Protein AF-A0A9K3H1V6-F1 (afdb_monomer_lite)

Sequence (113 aa):
MVGHPKFLKNPLYIGGISYMGLVTPIITMKVYEAQYLYAKISFMGIQGYILGSPLTDKFMDFNSRLEYSHRMALISNDIYESAIRHCRGNYVNIDTANPLCAHSLQRYKQVSI

Radius of gyration: 21.57 Å; chains: 1; bounding box: 51×22×54 Å

Foldseek 3Di:
DVVCVVCQAPADEAEEEEACLVVRVVVLVVVVVCVVVCVPPGHHNYPYYYYHHYDNDPQVSVLCVLVVCVVVVLDDPVLSVQLVVQVVSGLPDDDPVRVSNNVSSVVVVVSPD

Secondary structure (DSSP, 8-state):
-TT-GGGTTSEEEEEEETTHHHHHHHHHHHHHHHHHH-TTSTT-EEEEEEEES----HHHHHHHHHHHHHHTTSS-HHHHHHHHHHHTT--SS--TT-HHHHHHHHHHHHH--

pLDDT: mean 90.45, std 10.75, range [51.84, 98.19]

Structure (mmCIF, N/CA/C/O backbone):
data_AF-A0A9K3H1V6-F1
#
_entry.id   AF-A0A9K3H1V6-F1
#
loop_
_atom_site.group_PDB
_atom_site.id
_atom_site.type_symbol
_atom_site.label_atom_id
_atom_site.label_alt_id
_atom_site.label_comp_id
_atom_site.label_asym_id
_atom_site.label_entity_id
_atom_site.label_seq_id
_atom_site.pdbx_PDB_ins_code
_atom_site.Cartn_x
_atom_site.Cartn_y
_atom_site.Cartn_z
_atom_site.occupancy
_atom_site.B_iso_or_equiv
_atom_site.auth_seq_id
_atom_site.auth_comp_id
_atom_site.auth_asym_id
_atom_site.auth_atom_id
_atom_site.pdbx_PDB_model_num
ATOM 1 N N . MET A 1 1 ? -21.965 8.799 20.220 1.00 58.03 1 MET A N 1
ATOM 2 C CA . MET A 1 1 ? -22.686 7.692 20.894 1.00 58.03 1 MET A CA 1
ATOM 3 C C . MET A 1 1 ? -23.587 8.125 22.048 1.00 58.03 1 MET A C 1
ATOM 5 O O . MET A 1 1 ? -24.551 7.422 22.309 1.00 58.03 1 MET A O 1
ATOM 9 N N . VAL A 1 2 ? -23.358 9.286 22.677 1.00 68.12 2 VAL A N 1
ATOM 10 C CA . VAL A 1 2 ? -24.248 9.837 23.724 1.00 68.12 2 VAL A CA 1
ATOM 11 C C . VAL A 1 2 ? -25.705 9.991 23.244 1.00 68.12 2 VAL A C 1
ATOM 13 O O . VAL A 1 2 ? -26.624 9.694 23.994 1.00 68.12 2 VAL A O 1
ATOM 16 N N . GLY A 1 3 ? -25.925 10.336 21.968 1.00 83.50 3 GLY A N 1
ATOM 17 C CA . GLY A 1 3 ? -27.264 10.376 21.354 1.00 83.50 3 GLY A CA 1
ATOM 18 C C . GLY A 1 3 ? -27.838 9.020 20.908 1.00 83.50 3 GLY A C 1
ATOM 19 O O . GLY A 1 3 ? -28.969 8.964 20.436 1.00 83.50 3 GLY A O 1
ATOM 20 N N . HIS A 1 4 ? -27.082 7.920 21.033 1.00 84.62 4 HIS A N 1
ATOM 21 C CA . HIS A 1 4 ? -27.498 6.581 20.593 1.00 84.62 4 HIS A CA 1
ATOM 22 C C . HIS A 1 4 ? -27.073 5.481 21.590 1.00 84.62 4 HIS A C 1
ATOM 24 O O . HIS A 1 4 ? -26.264 4.613 21.248 1.00 84.62 4 HIS A O 1
ATOM 30 N N . PRO A 1 5 ? -27.629 5.474 22.816 1.00 85.06 5 PRO A N 1
ATOM 31 C CA . PRO A 1 5 ? -27.204 4.573 23.892 1.00 85.06 5 PRO A CA 1
ATOM 32 C C . PRO A 1 5 ? -27.425 3.085 23.580 1.00 85.06 5 PRO A C 1
ATOM 34 O O . PRO A 1 5 ? -26.720 2.231 24.109 1.00 85.06 5 PRO A O 1
ATOM 37 N N . LYS A 1 6 ? -28.357 2.754 22.676 1.00 86.81 6 LYS A N 1
ATOM 38 C CA . LYS A 1 6 ? -28.641 1.367 22.271 1.00 86.81 6 LYS A CA 1
ATOM 39 C C . LYS A 1 6 ? -27.457 0.641 21.622 1.00 86.81 6 LYS A C 1
ATOM 41 O O . LYS A 1 6 ? -27.408 -0.578 21.677 1.00 86.81 6 LYS A O 1
ATOM 46 N N . PHE A 1 7 ? -26.515 1.373 21.024 1.00 84.69 7 PHE A N 1
ATOM 47 C CA . PHE A 1 7 ? -25.341 0.785 20.369 1.00 84.69 7 PHE A CA 1
ATOM 48 C C . PHE A 1 7 ? -24.147 0.628 21.299 1.00 84.69 7 PHE A C 1
ATOM 50 O O . PHE A 1 7 ? -23.135 0.090 20.867 1.00 84.69 7 PHE A O 1
ATOM 57 N N . LEU A 1 8 ? -24.257 1.084 22.553 1.00 81.81 8 LEU A N 1
ATOM 58 C CA . LEU A 1 8 ? -23.145 1.059 23.491 1.00 81.81 8 LEU A CA 1
ATOM 59 C C . LEU A 1 8 ? -22.557 -0.344 23.579 1.00 81.81 8 LEU A C 1
ATOM 61 O O . LEU A 1 8 ? -21.376 -0.482 23.356 1.00 81.81 8 LEU A O 1
ATOM 65 N N . LYS A 1 9 ? -23.363 -1.387 23.784 1.00 82.31 9 LYS A N 1
ATOM 66 C CA . LYS A 1 9 ? -22.865 -2.760 23.985 1.00 82.31 9 LYS A CA 1
ATOM 67 C C . LYS A 1 9 ? -22.470 -3.508 22.704 1.00 82.31 9 LYS A C 1
ATOM 69 O O . LYS A 1 9 ? -22.114 -4.682 22.793 1.00 82.31 9 LYS A O 1
ATOM 74 N N . ASN A 1 10 ? -22.574 -2.889 21.530 1.00 87.12 10 ASN A N 1
ATOM 75 C CA . ASN A 1 10 ? -22.288 -3.589 20.283 1.00 87.12 10 ASN A CA 1
ATOM 76 C C . ASN A 1 10 ? -20.773 -3.726 20.068 1.00 87.12 10 ASN A C 1
ATOM 78 O O . ASN A 1 10 ? -20.025 -2.795 20.378 1.00 87.12 10 ASN A O 1
ATOM 82 N N . PRO A 1 11 ? -20.316 -4.839 19.467 1.00 89.69 11 PRO A N 1
ATOM 83 C CA . PRO A 1 11 ? -18.963 -4.925 18.938 1.00 89.69 11 PRO A CA 1
ATOM 84 C C . PRO A 1 11 ? -18.710 -3.785 17.947 1.00 89.69 11 PRO A C 1
ATOM 86 O O . PRO A 1 11 ? -19.506 -3.566 17.030 1.00 89.69 11 PRO A O 1
ATOM 89 N N . LEU A 1 12 ? -17.607 -3.060 18.129 1.00 89.94 12 LEU A N 1
ATOM 90 C CA . LEU A 1 12 ? -17.221 -1.965 17.244 1.00 89.94 12 LEU A CA 1
ATOM 91 C C . LEU A 1 12 ? -16.130 -2.432 16.278 1.00 89.94 12 LEU A C 1
ATOM 93 O O . LEU A 1 12 ? -15.078 -2.911 16.701 1.00 89.94 12 LEU A O 1
ATOM 97 N N . TYR A 1 13 ? -16.366 -2.213 14.987 1.00 93.62 13 TYR A N 1
ATOM 98 C CA . TYR A 1 13 ? -15.375 -2.365 13.926 1.00 93.62 13 TYR A CA 1
ATOM 99 C C . TYR A 1 13 ? -15.249 -1.053 13.160 1.00 93.62 13 TYR A C 1
ATOM 101 O O . TYR A 1 13 ? -16.258 -0.408 12.867 1.00 93.62 13 TYR A O 1
ATOM 109 N N . ILE A 1 14 ? -14.022 -0.663 12.820 1.00 95.69 14 ILE A N 1
ATOM 110 C CA . ILE A 1 14 ? -13.757 0.562 12.058 1.00 95.69 14 ILE A CA 1
ATOM 111 C C . ILE A 1 14 ? -13.308 0.183 10.647 1.00 95.69 14 ILE A C 1
ATOM 113 O O . ILE A 1 14 ? -12.310 -0.502 10.458 1.00 95.69 14 ILE A O 1
ATOM 117 N N . GLY A 1 15 ? -14.064 0.602 9.639 1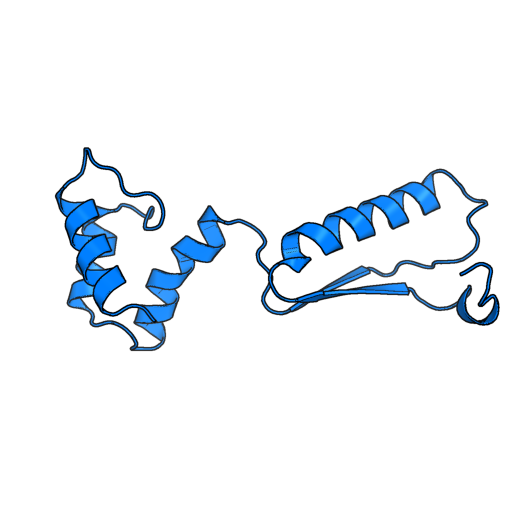.00 97.31 15 GLY A N 1
ATOM 118 C CA . GLY A 1 15 ? -13.736 0.355 8.237 1.00 97.31 15 GLY A CA 1
ATOM 119 C C . GLY A 1 15 ? -12.984 1.523 7.606 1.00 97.31 15 GLY A C 1
ATOM 120 O O . GLY A 1 15 ? -13.200 2.678 7.971 1.00 97.31 15 GLY A O 1
ATOM 121 N N . GLY A 1 16 ? -12.130 1.231 6.631 1.00 97.50 16 GLY A N 1
ATOM 122 C CA . GLY A 1 16 ? -11.503 2.222 5.764 1.00 97.50 16 GLY A CA 1
ATOM 123 C C . GLY A 1 16 ? -11.263 1.666 4.364 1.00 97.50 16 GLY A C 1
ATOM 124 O O . GLY A 1 16 ? -11.039 0.473 4.197 1.00 97.50 16 GLY A O 1
ATOM 125 N N . ILE A 1 17 ? -11.297 2.527 3.350 1.00 97.88 17 ILE A N 1
ATOM 126 C CA . ILE A 1 17 ? -10.920 2.193 1.974 1.00 97.88 17 ILE A CA 1
ATOM 127 C C . ILE A 1 17 ? -9.913 3.213 1.434 1.00 97.88 17 ILE A C 1
ATOM 129 O O . ILE A 1 17 ? -9.968 4.390 1.806 1.00 97.88 17 ILE A O 1
ATOM 133 N N . SER A 1 18 ? -9.013 2.785 0.543 1.00 97.00 18 SER A N 1
ATOM 134 C CA . SER A 1 18 ? -8.083 3.680 -0.158 1.00 97.00 18 SER A CA 1
ATOM 135 C C . SER A 1 18 ? -7.234 4.498 0.832 1.00 97.00 18 SER A C 1
ATOM 137 O O . SER A 1 18 ? -6.549 3.934 1.687 1.00 97.00 18 SER A O 1
ATOM 139 N N . TYR A 1 19 ? -7.302 5.829 0.787 1.00 96.62 19 TYR A N 1
ATOM 140 C CA . TYR A 1 19 ? -6.545 6.727 1.665 1.00 96.62 19 TYR A CA 1
ATOM 141 C C . TYR A 1 19 ? -6.813 6.518 3.166 1.00 96.62 19 TYR A C 1
ATOM 143 O O . TYR A 1 19 ? -5.982 6.864 4.007 1.00 96.62 19 TYR A O 1
ATOM 151 N N . MET A 1 20 ? -7.948 5.909 3.525 1.00 98.00 20 MET A N 1
ATOM 152 C CA . MET A 1 20 ? -8.255 5.581 4.919 1.00 98.00 20 MET A CA 1
ATOM 153 C C . MET A 1 20 ? -7.304 4.536 5.514 1.00 98.00 20 MET A C 1
ATOM 155 O O . MET A 1 20 ? -7.277 4.395 6.731 1.00 98.00 20 MET A O 1
ATOM 159 N N . GLY A 1 21 ? -6.473 3.864 4.709 1.00 97.38 21 GLY A N 1
ATOM 160 C CA . GLY A 1 21 ? -5.367 3.053 5.221 1.00 97.38 21 GLY A CA 1
ATOM 161 C C . GLY A 1 21 ? -4.396 3.820 6.125 1.00 97.38 21 GLY A C 1
ATOM 162 O O . GLY A 1 21 ? -3.809 3.222 7.019 1.00 97.38 21 GLY A O 1
ATOM 163 N N . LEU A 1 22 ? -4.306 5.147 5.979 1.00 97.06 22 LEU A N 1
ATOM 164 C CA . LEU A 1 22 ? -3.519 6.006 6.867 1.00 97.06 22 LEU A CA 1
ATOM 165 C C . LEU A 1 22 ? -4.309 6.461 8.104 1.00 97.06 22 LEU A C 1
ATOM 167 O O . LEU A 1 22 ? -3.750 6.614 9.185 1.00 97.06 22 LEU A O 1
ATOM 171 N N . VAL A 1 23 ? -5.613 6.702 7.950 1.00 97.44 23 VAL A N 1
ATOM 172 C CA . VAL A 1 23 ? -6.457 7.337 8.979 1.00 97.44 23 VAL A CA 1
ATOM 173 C C . VAL A 1 23 ? -7.056 6.308 9.934 1.00 97.44 23 VAL A C 1
ATOM 175 O O . VAL A 1 23 ? -6.982 6.465 11.153 1.00 97.44 23 VAL A O 1
ATOM 178 N N . THR A 1 24 ? -7.649 5.244 9.394 1.00 97.56 24 THR A N 1
ATOM 179 C CA . THR A 1 24 ? -8.376 4.227 10.159 1.00 97.56 24 THR A CA 1
ATOM 180 C C . THR A 1 24 ? -7.511 3.573 11.244 1.00 97.56 24 THR A C 1
ATOM 182 O O . THR A 1 24 ? -8.006 3.473 12.370 1.00 97.56 24 THR A O 1
ATOM 185 N N . PRO A 1 25 ? -6.235 3.198 11.008 1.00 96.62 25 PRO A N 1
ATOM 186 C CA . PRO A 1 25 ? -5.387 2.656 12.073 1.00 96.62 25 PRO A CA 1
ATOM 187 C C . PRO A 1 25 ? -5.137 3.652 13.214 1.00 96.62 25 PRO A C 1
ATOM 189 O O . PRO A 1 25 ? -5.188 3.267 14.380 1.00 96.62 25 PRO A O 1
ATOM 192 N N . ILE A 1 26 ? -4.943 4.940 12.903 1.00 96.69 26 ILE A N 1
ATOM 193 C CA . ILE A 1 26 ? -4.715 5.994 13.907 1.00 96.69 26 ILE A CA 1
ATOM 194 C C . ILE A 1 26 ? -5.956 6.173 14.785 1.00 96.69 26 ILE A C 1
ATOM 196 O O . ILE A 1 26 ? -5.854 6.197 16.012 1.00 96.69 26 ILE A O 1
ATOM 200 N N . ILE A 1 27 ? -7.137 6.270 14.171 1.00 94.94 27 ILE A N 1
ATOM 201 C CA . ILE A 1 27 ? -8.400 6.407 14.908 1.00 94.94 27 ILE A CA 1
ATOM 202 C C . ILE A 1 27 ? -8.667 5.166 15.760 1.00 94.94 27 ILE A C 1
ATOM 204 O O . ILE A 1 27 ? -9.020 5.294 16.930 1.00 94.94 27 ILE A O 1
ATOM 208 N N . THR A 1 28 ? -8.445 3.973 15.206 1.00 94.25 28 THR A N 1
ATOM 209 C CA . THR A 1 28 ? -8.589 2.702 15.931 1.00 94.25 28 THR A CA 1
ATOM 210 C C . THR A 1 28 ? -7.681 2.670 17.156 1.00 94.25 28 THR A C 1
ATOM 212 O O . THR A 1 28 ? -8.156 2.367 18.249 1.00 94.25 28 THR A O 1
ATOM 215 N N . MET A 1 29 ? -6.412 3.063 17.006 1.00 93.94 29 MET A N 1
ATOM 216 C CA . MET A 1 29 ? -5.471 3.144 18.123 1.00 93.94 29 MET A CA 1
ATOM 217 C C . MET A 1 29 ? -5.959 4.122 19.194 1.00 93.94 29 MET A C 1
ATOM 219 O O . MET A 1 29 ? -5.975 3.785 20.372 1.00 93.94 29 MET A O 1
ATOM 223 N N . LYS A 1 30 ? -6.434 5.310 18.802 1.00 91.81 30 LYS A N 1
ATOM 224 C CA . LYS A 1 30 ? -6.947 6.304 19.757 1.00 91.81 30 LYS A CA 1
ATOM 225 C C . LYS A 1 30 ? -8.181 5.819 20.513 1.00 91.81 30 LYS A C 1
ATOM 227 O O . LYS A 1 30 ? -8.294 6.077 21.708 1.00 91.81 30 LYS A O 1
ATOM 232 N N . VAL A 1 31 ? -9.088 5.105 19.844 1.00 89.50 31 VAL A N 1
ATOM 233 C CA . VAL A 1 31 ? -10.257 4.490 20.493 1.00 89.50 31 VAL A CA 1
ATOM 234 C C . VAL A 1 31 ? -9.817 3.403 21.477 1.00 89.50 31 VAL A C 1
ATOM 236 O O . VAL A 1 31 ? -10.305 3.378 22.605 1.00 89.50 31 VAL A O 1
ATOM 239 N N . TYR A 1 32 ? -8.865 2.556 21.082 1.00 88.31 32 TYR A N 1
ATOM 240 C CA . TYR A 1 32 ? -8.318 1.499 21.931 1.00 88.31 32 TYR A CA 1
ATOM 241 C C . TYR A 1 32 ? -7.603 2.055 23.177 1.00 88.31 32 TYR A C 1
ATOM 243 O O . TYR A 1 32 ? -7.904 1.649 24.300 1.00 88.31 32 TYR A O 1
ATOM 251 N N . GLU A 1 33 ? -6.714 3.039 23.006 1.00 88.81 33 GLU A N 1
ATOM 252 C CA . GLU A 1 33 ? -6.015 3.727 24.103 1.00 88.81 33 GLU A CA 1
ATOM 253 C C . GLU A 1 33 ? -7.000 4.401 25.066 1.00 88.81 33 GLU A C 1
ATOM 255 O O . GLU A 1 33 ? -6.869 4.279 26.285 1.00 88.81 33 GLU A O 1
ATOM 260 N N . ALA A 1 34 ? -8.013 5.092 24.532 1.00 83.31 34 ALA A N 1
ATOM 261 C CA . ALA A 1 34 ? -9.029 5.748 25.346 1.00 83.31 34 ALA A CA 1
ATOM 262 C C . ALA A 1 34 ? -9.846 4.739 26.167 1.00 83.31 34 ALA A C 1
ATOM 264 O O . ALA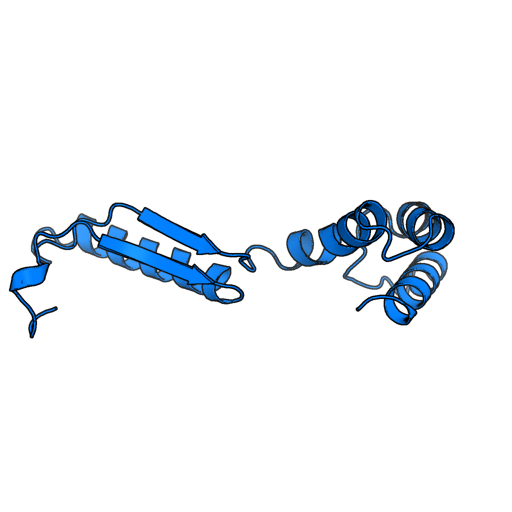 A 1 34 ? -10.165 5.013 27.323 1.00 83.31 34 ALA A O 1
ATOM 265 N N . GLN A 1 35 ? -10.147 3.565 25.607 1.00 78.06 35 GLN A N 1
ATOM 266 C CA . GLN A 1 35 ? -10.822 2.492 26.334 1.00 78.06 35 GLN A CA 1
ATOM 267 C C . GLN A 1 35 ? -9.949 1.927 27.463 1.00 78.06 35 GLN A C 1
ATOM 269 O O . GLN A 1 35 ? -10.456 1.680 28.556 1.00 78.06 35 GLN A O 1
ATOM 274 N N . TYR A 1 36 ? -8.647 1.749 27.217 1.00 77.69 36 TYR A N 1
ATOM 275 C CA . TYR A 1 36 ? -7.703 1.249 28.217 1.00 77.69 36 TYR A CA 1
ATOM 276 C C . TYR A 1 36 ? -7.504 2.235 29.381 1.00 77.69 36 TYR A C 1
ATOM 278 O O . TYR A 1 36 ? -7.563 1.845 30.545 1.00 77.69 36 TYR A O 1
ATOM 286 N N . LEU A 1 37 ? -7.292 3.520 29.078 1.00 78.94 37 LEU A N 1
ATOM 287 C CA . LEU A 1 37 ? -6.988 4.553 30.078 1.00 78.94 37 LEU A CA 1
ATOM 288 C C . LEU A 1 37 ? -8.220 5.013 30.860 1.00 78.94 37 LEU A C 1
ATOM 290 O O . LEU A 1 37 ? -8.142 5.297 32.055 1.00 78.94 37 LEU A O 1
ATOM 294 N N . TYR A 1 38 ? -9.366 5.095 30.191 1.00 68.62 38 TYR A N 1
ATOM 295 C CA . TYR A 1 38 ? -10.607 5.563 30.781 1.00 68.62 38 TYR A CA 1
ATOM 296 C C . TYR A 1 38 ? -11.589 4.402 30.822 1.00 68.62 38 TYR A C 1
ATOM 298 O O . TYR A 1 38 ? -12.538 4.357 30.041 1.00 68.62 38 TYR A O 1
ATOM 306 N N . ALA A 1 39 ? -11.440 3.527 31.822 1.00 62.12 39 ALA A N 1
ATOM 307 C CA . ALA A 1 39 ? -12.390 2.454 32.162 1.00 62.12 39 ALA A CA 1
ATOM 308 C C . ALA A 1 39 ? -13.860 2.927 32.367 1.00 62.12 39 ALA A C 1
ATOM 310 O O . ALA A 1 39 ? -14.742 2.132 32.680 1.00 62.12 39 ALA A O 1
ATOM 311 N N . LYS A 1 40 ? -14.133 4.232 32.199 1.00 51.84 40 LYS A N 1
ATOM 312 C CA . LYS A 1 40 ? -15.430 4.914 32.249 1.00 51.84 40 LYS A CA 1
ATOM 313 C C . LYS A 1 40 ? -15.985 5.376 30.895 1.00 51.84 40 LYS A C 1
ATOM 315 O O . LYS A 1 40 ? -17.159 5.745 30.864 1.00 51.84 40 LYS A O 1
ATOM 320 N N . ILE A 1 41 ? -15.242 5.334 29.780 1.00 54.34 41 ILE A N 1
ATOM 321 C CA . ILE A 1 41 ? -15.833 5.532 28.437 1.00 54.34 41 ILE A CA 1
ATOM 322 C C . ILE A 1 41 ? -16.465 4.204 28.000 1.00 54.34 41 ILE A C 1
ATOM 324 O O . ILE A 1 41 ? -16.032 3.510 27.090 1.00 54.34 41 ILE A O 1
ATOM 328 N N . SER A 1 42 ? -17.485 3.842 28.770 1.00 53.12 42 SER A N 1
ATOM 329 C CA . SER A 1 42 ? -18.600 2.960 28.470 1.00 53.12 42 SER A CA 1
ATOM 330 C C . SER A 1 42 ? -18.653 2.437 27.026 1.00 53.12 42 SER A C 1
ATOM 332 O O . SER A 1 42 ? -19.104 3.119 26.106 1.00 53.12 42 SER A O 1
ATOM 334 N N . PHE A 1 43 ? -18.288 1.162 26.908 1.00 59.97 43 PHE A N 1
ATOM 335 C CA . PHE A 1 43 ? -18.878 0.144 26.034 1.00 59.97 43 PHE A CA 1
ATOM 336 C C . PHE A 1 43 ? -18.492 0.029 24.560 1.00 59.97 43 PHE A C 1
ATOM 338 O O . PHE A 1 43 ? -18.875 -0.979 23.982 1.00 59.97 43 PHE A O 1
ATOM 345 N N . MET A 1 44 ? -17.709 0.913 23.941 1.00 67.19 44 MET A N 1
ATOM 346 C CA . MET A 1 44 ? -17.269 0.648 22.560 1.00 67.19 44 MET A CA 1
ATOM 347 C C . MET A 1 44 ? -16.305 -0.544 22.534 1.00 67.19 44 MET A C 1
ATOM 349 O O . MET A 1 44 ? -15.103 -0.359 22.639 1.00 67.19 44 MET A O 1
ATOM 353 N N . GLY A 1 45 ? -16.823 -1.771 22.453 1.00 79.56 45 GLY A N 1
ATOM 354 C CA . GLY A 1 45 ? -16.042 -3.000 22.460 1.00 79.56 45 GLY A CA 1
ATOM 355 C C . GLY A 1 45 ? -15.316 -3.153 21.137 1.00 79.56 45 GLY A C 1
ATOM 356 O O . GLY A 1 45 ? -15.747 -3.954 20.305 1.00 79.56 45 GLY A O 1
ATOM 357 N N . ILE A 1 46 ? -14.267 -2.352 20.925 1.00 88.88 46 ILE A N 1
ATOM 358 C CA . ILE A 1 46 ? -13.494 -2.374 19.690 1.00 88.88 46 ILE A CA 1
ATOM 359 C C . ILE A 1 46 ? -12.911 -3.770 19.495 1.00 88.88 46 ILE A C 1
ATOM 361 O O . ILE A 1 46 ? -12.184 -4.286 20.339 1.00 88.88 46 ILE A O 1
ATOM 365 N N . GLN A 1 47 ? -13.299 -4.404 18.395 1.00 91.25 47 GLN A N 1
ATOM 366 C CA . GLN A 1 47 ? -12.825 -5.732 18.013 1.00 91.25 47 GLN A CA 1
ATOM 367 C C . GLN A 1 47 ? -11.714 -5.647 16.970 1.00 91.25 47 GLN A C 1
ATOM 369 O O . GLN A 1 47 ? -10.916 -6.568 16.832 1.00 91.25 47 GLN A O 1
ATOM 374 N N . GLY A 1 48 ? -11.658 -4.542 16.227 1.00 93.06 48 GLY A N 1
ATOM 375 C CA . GLY A 1 48 ? -10.620 -4.302 15.241 1.00 93.06 48 GLY A CA 1
ATOM 376 C C . GLY A 1 48 ? -11.050 -3.316 14.168 1.00 93.06 48 GLY A C 1
ATOM 377 O O . GLY A 1 48 ? -12.024 -2.571 14.308 1.00 93.06 48 GLY A O 1
ATOM 378 N N . TYR A 1 49 ? -10.305 -3.332 13.072 1.00 96.62 49 TYR A N 1
ATOM 379 C CA . TYR A 1 49 ? -10.550 -2.502 11.907 1.00 96.62 49 TYR A CA 1
ATOM 380 C C . TYR A 1 49 ? -10.320 -3.307 10.628 1.00 96.62 49 TYR A C 1
ATOM 382 O O . TYR A 1 49 ? -9.635 -4.328 10.643 1.00 96.62 49 TYR A O 1
ATOM 390 N N . ILE A 1 50 ? -10.918 -2.861 9.527 1.00 97.81 50 ILE A N 1
ATOM 391 C CA . ILE A 1 50 ? -10.810 -3.506 8.216 1.00 97.81 50 ILE A CA 1
ATOM 392 C C . ILE A 1 50 ? -10.431 -2.445 7.192 1.00 97.81 50 ILE A C 1
ATOM 394 O O . ILE A 1 50 ? -11.012 -1.359 7.170 1.00 97.81 50 ILE A O 1
ATOM 398 N N . LEU A 1 51 ? -9.469 -2.776 6.334 1.00 98.19 51 LEU A N 1
ATOM 399 C CA . LEU A 1 51 ? -9.001 -1.911 5.263 1.00 98.19 51 LEU A CA 1
ATOM 400 C C . LEU A 1 51 ? -9.226 -2.561 3.896 1.00 98.19 51 LEU A C 1
ATOM 402 O O . LEU A 1 51 ? -8.720 -3.649 3.637 1.00 98.19 51 LEU A O 1
ATOM 406 N N . GLY A 1 52 ? -9.950 -1.878 3.014 1.00 97.44 52 GLY A N 1
ATOM 407 C CA . GLY A 1 52 ? -10.100 -2.252 1.608 1.00 97.44 52 GLY A CA 1
ATOM 408 C C . GLY A 1 52 ? -9.132 -1.467 0.726 1.00 97.44 52 GLY A C 1
ATOM 409 O O . GLY A 1 52 ? -9.136 -0.237 0.763 1.00 97.44 52 GLY A O 1
ATOM 410 N N . SER A 1 53 ? -8.304 -2.160 -0.059 1.00 96.50 53 SER A N 1
ATOM 411 C CA . SER A 1 53 ? -7.307 -1.560 -0.969 1.00 96.50 53 SER A CA 1
ATOM 412 C C . SER A 1 53 ? -6.591 -0.327 -0.381 1.00 96.50 53 SER A C 1
ATOM 414 O O . SER A 1 53 ? -6.659 0.756 -0.973 1.00 96.50 53 SER A O 1
ATOM 416 N N . PRO A 1 54 ? -6.007 -0.433 0.828 1.00 97.31 54 PRO A N 1
ATOM 417 C CA . PRO A 1 54 ? -5.502 0.731 1.539 1.00 97.31 54 PRO A CA 1
ATOM 418 C C . PRO A 1 54 ? -4.216 1.288 0.934 1.00 97.31 54 PRO A C 1
ATOM 420 O O . PRO A 1 54 ? -3.387 0.544 0.425 1.00 97.31 54 PRO A O 1
ATOM 423 N N . LEU A 1 55 ? -4.014 2.593 1.111 1.00 97.62 55 LEU A N 1
ATOM 424 C CA . LEU A 1 55 ? -2.676 3.175 1.152 1.00 97.62 55 LEU A CA 1
ATOM 425 C C . LEU A 1 55 ? -2.122 3.001 2.574 1.00 97.62 55 LEU A C 1
ATOM 427 O O . LEU A 1 55 ? -2.691 3.547 3.518 1.00 97.62 55 LEU A O 1
ATOM 431 N N . THR A 1 56 ? -1.034 2.254 2.718 1.00 96.25 56 THR A N 1
ATOM 432 C CA . THR A 1 56 ? -0.365 1.922 3.986 1.00 96.25 56 THR A CA 1
ATOM 433 C C . THR A 1 56 ? 1.051 2.478 4.053 1.00 96.25 56 THR A C 1
ATOM 435 O O . THR A 1 56 ? 1.397 3.157 5.017 1.00 96.25 56 THR A O 1
ATOM 438 N N . ASP A 1 57 ? 1.840 2.270 3.004 1.00 96.50 57 ASP A N 1
ATOM 439 C CA . ASP A 1 57 ? 3.199 2.768 2.878 1.00 96.50 57 ASP A CA 1
ATOM 440 C C . ASP A 1 57 ? 3.415 3.219 1.439 1.00 96.50 57 ASP A C 1
ATOM 442 O O . ASP A 1 57 ? 3.376 2.426 0.502 1.00 96.50 57 ASP A O 1
ATOM 446 N N . LYS A 1 58 ? 3.646 4.521 1.248 1.00 94.12 58 LYS A N 1
ATOM 447 C CA . LYS A 1 58 ? 3.760 5.092 -0.098 1.00 94.12 58 LYS A CA 1
ATOM 448 C 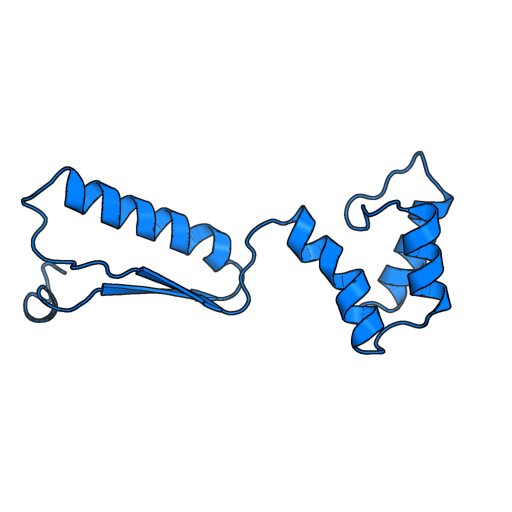C . LYS A 1 58 ? 4.870 4.414 -0.898 1.00 94.12 58 LYS A C 1
ATOM 450 O O . LYS A 1 58 ? 4.694 4.180 -2.087 1.00 94.12 58 LYS A O 1
ATOM 455 N N . PHE A 1 59 ? 6.006 4.110 -0.279 1.00 95.50 59 PHE A N 1
ATOM 456 C CA . PHE A 1 59 ? 7.110 3.514 -1.013 1.00 95.50 59 PHE A CA 1
ATOM 457 C C . PHE A 1 59 ? 6.729 2.110 -1.491 1.00 95.50 59 PHE A C 1
ATOM 459 O O . PHE A 1 59 ? 6.719 1.870 -2.691 1.00 95.50 59 PHE A O 1
ATOM 466 N N . MET A 1 60 ? 6.315 1.223 -0.592 1.00 95.94 60 MET A N 1
ATOM 467 C CA . MET A 1 60 ? 5.942 -0.157 -0.905 1.00 95.94 60 MET A CA 1
ATOM 468 C C . MET A 1 60 ? 4.722 -0.242 -1.834 1.00 95.94 60 MET A C 1
ATOM 470 O O . MET A 1 60 ? 4.754 -0.964 -2.836 1.00 95.94 60 MET A O 1
ATOM 474 N N . ASP A 1 61 ? 3.668 0.530 -1.559 1.00 96.00 61 ASP A N 1
ATOM 475 C CA . ASP A 1 61 ? 2.409 0.472 -2.307 1.00 96.00 61 ASP A CA 1
ATOM 476 C C . ASP A 1 61 ? 2.568 0.971 -3.745 1.00 96.00 61 ASP A C 1
ATOM 478 O O . ASP A 1 61 ? 1.988 0.398 -4.665 1.00 96.00 61 ASP A O 1
ATOM 482 N N . PHE A 1 62 ? 3.359 2.025 -3.978 1.00 95.00 62 PHE A N 1
ATOM 483 C CA . PHE A 1 62 ? 3.624 2.495 -5.341 1.00 95.00 62 PHE A CA 1
ATOM 484 C C . PHE A 1 62 ? 4.692 1.650 -6.043 1.00 95.00 62 PHE A C 1
ATOM 486 O O . PHE A 1 62 ? 4.591 1.440 -7.251 1.00 95.00 62 PHE A O 1
ATOM 493 N N . ASN A 1 63 ? 5.679 1.124 -5.313 1.00 96.31 63 ASN A N 1
ATOM 494 C CA . ASN A 1 63 ? 6.745 0.307 -5.892 1.00 96.31 63 ASN A CA 1
ATOM 495 C C . ASN A 1 63 ? 6.227 -1.050 -6.392 1.00 96.31 63 ASN A C 1
ATOM 497 O O . ASN A 1 63 ? 6.623 -1.510 -7.461 1.00 96.31 63 ASN A O 1
ATOM 501 N N . SER A 1 64 ? 5.277 -1.654 -5.671 1.00 96.19 64 SER A N 1
ATOM 502 C CA . SER A 1 64 ? 4.635 -2.917 -6.067 1.00 96.19 64 SER A CA 1
ATOM 503 C C . SER A 1 64 ? 3.819 -2.820 -7.366 1.00 96.19 64 SER A C 1
ATOM 505 O O . SER A 1 64 ? 3.575 -3.835 -8.021 1.00 96.19 64 SER A O 1
ATOM 507 N N . ARG A 1 65 ? 3.443 -1.607 -7.806 1.00 95.69 65 ARG A N 1
ATOM 508 C CA . ARG A 1 65 ? 2.655 -1.400 -9.035 1.00 95.69 65 ARG A CA 1
ATOM 509 C C . ARG A 1 65 ? 3.381 -1.822 -10.303 1.00 95.69 65 ARG A C 1
ATOM 511 O O . ARG A 1 65 ? 2.713 -2.253 -11.240 1.00 95.69 65 ARG A O 1
ATOM 518 N N . LEU A 1 66 ? 4.712 -1.723 -10.340 1.00 96.38 66 LEU A N 1
ATOM 519 C CA . LEU A 1 66 ? 5.488 -2.193 -11.490 1.00 96.38 66 LEU A CA 1
ATOM 520 C C . LEU A 1 66 ? 5.267 -3.698 -11.695 1.00 96.38 66 LEU A C 1
ATOM 522 O O . LEU A 1 66 ? 4.943 -4.143 -12.794 1.00 96.38 66 LEU A O 1
ATOM 526 N N . GLU A 1 67 ? 5.408 -4.474 -10.621 1.00 96.75 67 GLU A N 1
ATOM 527 C CA . GLU A 1 67 ? 5.241 -5.925 -10.659 1.00 96.75 67 GLU A CA 1
ATOM 528 C C . GLU A 1 67 ? 3.784 -6.323 -10.911 1.00 96.75 67 GLU A C 1
ATOM 530 O O . GLU A 1 67 ? 3.526 -7.204 -11.730 1.00 96.75 67 GLU A O 1
ATOM 535 N N . TYR A 1 68 ? 2.827 -5.643 -10.272 1.00 96.69 68 TYR A N 1
ATOM 536 C CA . TYR A 1 68 ? 1.404 -5.837 -10.553 1.00 96.69 68 TYR A CA 1
ATOM 537 C C . TYR A 1 68 ? 1.096 -5.623 -12.041 1.00 96.69 68 TYR A C 1
ATOM 539 O O . TYR A 1 68 ? 0.466 -6.470 -12.670 1.00 96.69 68 TYR A O 1
ATOM 547 N N . SER A 1 69 ? 1.589 -4.528 -12.626 1.00 97.12 69 SER A N 1
ATOM 548 C CA . SER A 1 69 ? 1.343 -4.204 -14.034 1.00 97.12 69 SER A CA 1
ATOM 549 C C . SER A 1 69 ? 1.916 -5.262 -14.974 1.00 97.12 69 SER A C 1
ATOM 551 O O . SER A 1 69 ? 1.276 -5.612 -15.962 1.00 97.12 69 SER A O 1
ATOM 553 N N . HIS A 1 70 ? 3.091 -5.813 -14.660 1.00 97.38 70 HIS A N 1
ATOM 554 C CA . HIS A 1 70 ? 3.693 -6.894 -15.443 1.00 97.38 70 HIS A CA 1
ATOM 555 C C . HIS A 1 70 ? 2.897 -8.199 -15.335 1.00 97.38 70 HIS A C 1
ATOM 557 O O . HIS A 1 70 ? 2.527 -8.781 -16.352 1.00 97.38 70 HIS A O 1
ATOM 563 N N . ARG A 1 71 ? 2.548 -8.620 -14.112 1.00 97.69 71 ARG A N 1
ATOM 564 C CA . ARG A 1 71 ? 1.779 -9.854 -13.862 1.00 97.69 71 ARG A CA 1
ATOM 565 C C . ARG A 1 71 ? 0.371 -9.816 -14.457 1.00 97.69 71 ARG A C 1
ATOM 567 O O . ARG A 1 71 ? -0.164 -10.860 -14.813 1.00 97.69 71 ARG A O 1
ATOM 574 N N . MET A 1 72 ? -0.207 -8.625 -14.584 1.00 97.12 72 MET A N 1
ATOM 575 C CA . MET A 1 72 ? -1.513 -8.401 -15.208 1.00 97.12 72 MET A CA 1
ATOM 576 C C . MET A 1 72 ? -1.427 -8.115 -16.716 1.00 97.12 72 MET A C 1
ATOM 578 O O . MET A 1 72 ? -2.434 -7.745 -17.314 1.00 97.12 72 MET A O 1
ATOM 582 N N . ALA A 1 73 ? -0.248 -8.274 -17.331 1.00 96.44 73 ALA A N 1
ATOM 583 C CA . ALA A 1 73 ? 0.004 -8.024 -18.753 1.00 96.44 73 ALA A CA 1
ATOM 584 C C . ALA A 1 73 ? -0.351 -6.597 -19.230 1.00 96.44 73 ALA A C 1
ATOM 586 O O . ALA A 1 73 ? -0.677 -6.387 -20.396 1.00 96.44 73 ALA A O 1
ATOM 587 N N . LEU A 1 74 ? -0.269 -5.605 -18.336 1.00 96.50 74 LEU A N 1
ATOM 588 C CA . LEU A 1 74 ? -0.487 -4.185 -18.650 1.00 96.50 74 LEU A CA 1
ATOM 589 C C . LEU A 1 74 ? 0.764 -3.520 -19.240 1.00 96.50 74 LEU A C 1
ATOM 591 O O . LEU A 1 74 ? 0.663 -2.495 -19.908 1.00 96.50 74 LEU A O 1
ATOM 595 N N . ILE A 1 75 ? 1.942 -4.098 -18.993 1.00 97.19 75 ILE A N 1
ATOM 596 C CA . ILE A 1 75 ? 3.222 -3.666 -19.566 1.00 97.19 75 ILE A CA 1
ATOM 597 C C . ILE A 1 75 ? 3.958 -4.851 -20.187 1.00 97.19 75 ILE A C 1
ATOM 599 O O . ILE A 1 75 ? 3.801 -5.995 -19.759 1.00 97.19 75 ILE A O 1
ATOM 603 N N . SER A 1 76 ? 4.792 -4.575 -21.185 1.00 97.19 76 SER A N 1
ATOM 604 C CA . SER A 1 76 ? 5.610 -5.580 -21.855 1.00 97.19 76 SER A CA 1
ATOM 605 C C . SER A 1 76 ? 6.813 -6.020 -21.009 1.00 97.19 76 SER A C 1
ATOM 607 O O . SER A 1 76 ? 7.294 -5.290 -20.135 1.00 97.19 76 SER A O 1
ATOM 609 N N . ASN A 1 77 ? 7.345 -7.211 -21.312 1.00 98.12 77 ASN A N 1
ATOM 610 C CA . ASN A 1 77 ? 8.537 -7.750 -20.647 1.00 98.12 77 ASN A CA 1
ATOM 611 C C . ASN A 1 77 ? 9.741 -6.804 -20.754 1.00 98.12 77 ASN A C 1
ATOM 613 O O . ASN A 1 77 ? 10.473 -6.651 -19.783 1.00 98.12 77 ASN A O 1
ATOM 617 N N . ASP A 1 78 ? 9.929 -6.124 -21.890 1.00 97.81 78 ASP A N 1
ATOM 618 C CA . ASP A 1 78 ? 11.072 -5.225 -22.074 1.00 97.81 78 ASP A CA 1
ATOM 619 C C . ASP A 1 78 ? 11.012 -3.994 -21.152 1.00 97.81 78 ASP A C 1
ATOM 621 O O . ASP A 1 78 ? 12.049 -3.548 -20.656 1.00 97.81 78 ASP A O 1
ATOM 625 N N . ILE A 1 79 ? 9.813 -3.468 -20.869 1.00 97.12 79 ILE A N 1
ATOM 626 C CA . ILE A 1 79 ? 9.625 -2.354 -19.929 1.00 97.12 79 ILE A CA 1
ATOM 627 C C . ILE A 1 79 ? 9.917 -2.826 -18.502 1.00 97.12 79 ILE A C 1
ATOM 629 O O . ILE A 1 79 ? 10.667 -2.168 -17.776 1.00 97.12 79 ILE A O 1
ATOM 633 N N . TYR A 1 80 ? 9.365 -3.980 -18.119 1.00 97.50 80 TYR A N 1
ATOM 634 C CA . TYR A 1 80 ? 9.572 -4.565 -16.797 1.00 97.50 80 TYR A CA 1
ATOM 635 C C . TYR A 1 80 ? 11.053 -4.882 -16.534 1.00 97.50 80 TYR A C 1
ATOM 637 O O . TYR A 1 80 ? 11.629 -4.398 -15.559 1.00 97.50 80 TYR A O 1
ATOM 645 N N . GLU A 1 81 ? 11.709 -5.619 -17.433 1.00 97.94 81 GLU A N 1
ATOM 646 C CA . GLU A 1 81 ? 13.116 -6.005 -17.289 1.00 97.94 81 GLU A CA 1
ATOM 647 C C . GLU A 1 81 ? 14.057 -4.796 -17.271 1.00 97.94 81 GLU A C 1
ATOM 649 O O . GLU A 1 81 ? 15.025 -4.778 -16.506 1.00 97.94 81 GLU A O 1
ATOM 654 N N . SER A 1 82 ? 13.771 -3.761 -18.073 1.00 97.38 82 SER A N 1
ATOM 655 C CA . SER A 1 82 ? 14.547 -2.517 -18.062 1.00 97.38 82 SER A CA 1
ATOM 656 C C . SER A 1 82 ? 14.474 -1.824 -16.701 1.00 97.38 82 SER A C 1
ATOM 658 O O . SER A 1 82 ? 15.502 -1.397 -16.172 1.00 97.38 82 SER A O 1
ATOM 660 N N . ALA A 1 83 ? 13.281 -1.729 -16.108 1.00 96.62 83 ALA A N 1
ATOM 661 C CA . ALA A 1 83 ? 13.108 -1.127 -14.790 1.00 96.62 83 ALA A CA 1
ATOM 662 C C . ALA A 1 83 ? 13.813 -1.948 -13.696 1.00 96.62 83 ALA A C 1
ATOM 664 O O . ALA A 1 83 ? 14.585 -1.387 -12.917 1.00 96.62 83 ALA A O 1
ATOM 665 N N . ILE A 1 84 ? 13.632 -3.274 -13.686 1.00 97.12 84 ILE A N 1
ATOM 666 C CA . ILE A 1 84 ? 14.270 -4.190 -12.723 1.00 97.12 84 ILE A CA 1
ATOM 667 C C . ILE A 1 84 ? 15.798 -4.055 -12.767 1.00 97.12 84 ILE A C 1
ATOM 669 O O . ILE A 1 84 ? 16.447 -3.917 -11.728 1.00 97.12 84 ILE A O 1
ATOM 673 N N . ARG A 1 85 ? 16.377 -4.029 -13.974 1.00 97.12 85 ARG A N 1
ATOM 674 C CA . ARG A 1 85 ? 17.829 -3.960 -14.185 1.00 97.12 85 ARG A CA 1
ATOM 675 C C . ARG A 1 85 ? 18.436 -2.641 -13.714 1.00 97.12 85 ARG A C 1
ATOM 677 O O . ARG A 1 85 ? 19.510 -2.646 -13.116 1.00 97.12 85 ARG A O 1
ATOM 684 N N . HIS A 1 86 ? 17.781 -1.517 -14.000 1.00 96.75 86 HIS A N 1
ATOM 685 C CA . HIS A 1 86 ? 18.390 -0.201 -13.799 1.00 96.75 86 HIS A CA 1
ATOM 686 C C . HIS A 1 86 ? 18.010 0.470 -12.474 1.00 96.75 86 HIS A C 1
ATOM 688 O O . HIS A 1 86 ? 18.794 1.280 -11.981 1.00 96.75 86 HIS A O 1
ATOM 694 N N . CYS A 1 87 ? 16.856 0.142 -11.882 1.00 95.50 87 CYS A N 1
ATOM 695 C CA . CYS A 1 87 ? 16.300 0.882 -10.740 1.00 95.50 87 CYS A CA 1
ATOM 696 C C . CYS A 1 87 ? 16.409 0.180 -9.379 1.00 95.50 87 CYS A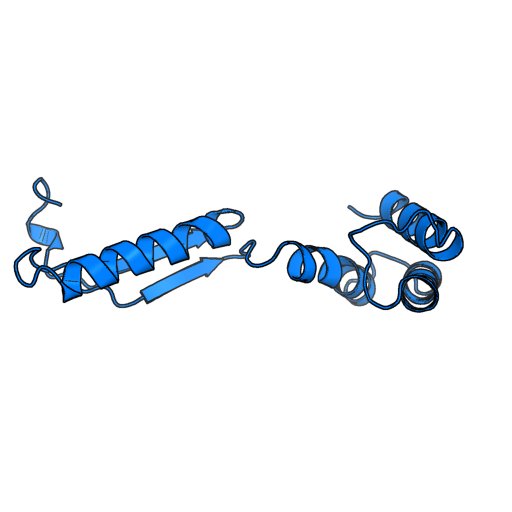 C 1
ATOM 698 O O . CYS A 1 87 ? 16.071 0.785 -8.364 1.00 95.50 87 CYS A O 1
ATOM 700 N N . ARG A 1 88 ? 16.891 -1.073 -9.327 1.00 92.50 88 ARG A N 1
ATOM 701 C CA . ARG A 1 88 ? 17.241 -1.789 -8.078 1.00 92.50 88 ARG A CA 1
ATOM 702 C C . ARG A 1 88 ? 16.145 -1.748 -6.998 1.00 92.50 88 ARG A C 1
ATOM 704 O O . ARG A 1 88 ? 16.434 -1.551 -5.822 1.00 92.50 88 ARG A O 1
ATOM 711 N N . GLY A 1 89 ? 14.885 -1.915 -7.399 1.00 92.38 89 GLY A N 1
ATOM 712 C CA . GLY A 1 89 ? 13.760 -1.952 -6.463 1.00 92.38 89 GLY A CA 1
ATOM 713 C C . GLY A 1 89 ? 13.227 -0.591 -6.012 1.00 92.38 89 GLY A C 1
ATOM 714 O O . GLY A 1 89 ? 12.362 -0.576 -5.145 1.00 92.38 89 GLY A O 1
ATOM 715 N N . ASN A 1 90 ? 13.694 0.528 -6.577 1.00 94.94 90 ASN A N 1
ATOM 716 C CA . ASN A 1 90 ? 13.116 1.855 -6.356 1.00 94.94 90 ASN A CA 1
ATOM 717 C C . ASN A 1 90 ? 12.528 2.404 -7.663 1.00 94.94 90 ASN A C 1
ATOM 719 O O . ASN A 1 90 ? 13.212 3.051 -8.454 1.00 94.94 90 ASN A O 1
ATOM 723 N N . TYR A 1 91 ? 11.246 2.132 -7.890 1.00 94.69 91 TYR A N 1
ATOM 724 C CA . TYR A 1 91 ? 10.514 2.532 -9.097 1.00 94.69 91 TYR A CA 1
ATOM 725 C C . TYR A 1 91 ? 9.666 3.795 -8.900 1.00 94.69 91 TYR A C 1
ATOM 727 O O . TYR A 1 91 ? 8.968 4.233 -9.814 1.00 94.69 91 TYR A O 1
ATOM 735 N N . VAL A 1 92 ? 9.710 4.370 -7.698 1.00 93.12 92 VAL A N 1
ATOM 736 C CA . VAL A 1 92 ? 8.864 5.497 -7.286 1.00 93.12 92 VAL A CA 1
ATOM 737 C C . VAL A 1 92 ? 9.669 6.791 -7.268 1.00 93.12 92 VAL A C 1
ATOM 739 O O . VAL A 1 92 ? 9.237 7.800 -7.828 1.00 93.12 92 VAL A O 1
ATOM 742 N N . ASN A 1 93 ? 10.858 6.759 -6.662 1.00 90.25 93 ASN A N 1
ATOM 743 C CA . ASN A 1 93 ? 11.723 7.924 -6.545 1.00 90.25 93 ASN A CA 1
ATOM 744 C C . ASN A 1 93 ? 12.740 7.907 -7.687 1.00 90.25 93 ASN A C 1
ATOM 746 O O . ASN A 1 93 ? 13.625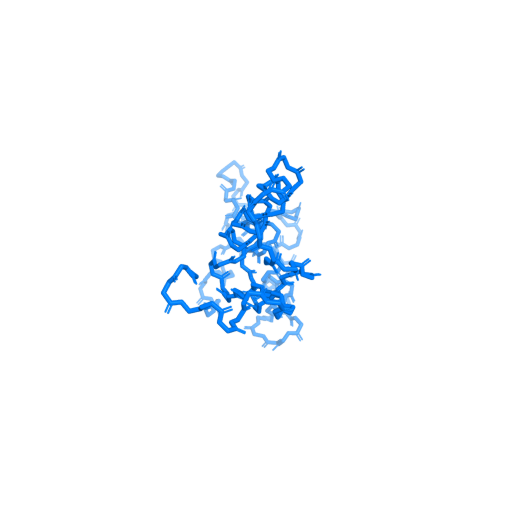 7.054 -7.727 1.00 90.25 93 ASN A O 1
ATOM 750 N N . ILE A 1 94 ? 12.610 8.857 -8.612 1.00 86.25 94 ILE A N 1
ATOM 751 C CA . ILE A 1 94 ? 13.540 8.991 -9.735 1.00 86.25 94 ILE A CA 1
ATOM 752 C C . ILE A 1 94 ? 14.875 9.507 -9.202 1.00 86.25 94 ILE A C 1
ATOM 754 O O . ILE A 1 94 ? 14.974 10.650 -8.762 1.00 86.25 94 ILE A O 1
ATOM 758 N N . ASP A 1 95 ? 15.901 8.667 -9.286 1.00 87.06 95 ASP A N 1
ATOM 759 C CA . ASP A 1 95 ? 17.281 9.075 -9.064 1.00 87.06 95 ASP A CA 1
ATOM 760 C C . ASP A 1 95 ? 17.833 9.736 -10.335 1.00 87.06 95 ASP A C 1
ATOM 762 O O . ASP A 1 95 ? 18.118 9.068 -11.332 1.00 87.06 95 ASP A O 1
ATOM 766 N N . THR A 1 96 ? 17.987 11.060 -10.308 1.00 86.19 96 THR A N 1
ATOM 767 C CA . THR A 1 96 ? 18.526 11.830 -11.438 1.00 86.19 96 THR A CA 1
ATOM 768 C C . THR A 1 96 ? 20.000 11.536 -11.716 1.00 86.19 96 THR A C 1
ATOM 770 O O . THR A 1 96 ? 20.464 11.819 -12.817 1.00 86.19 96 THR A O 1
ATOM 773 N N . ALA A 1 97 ? 20.738 10.957 -10.761 1.00 93.06 97 ALA A N 1
ATOM 774 C CA . ALA A 1 97 ? 22.114 10.513 -10.976 1.00 93.06 97 ALA A CA 1
ATOM 775 C C . ALA A 1 97 ? 22.189 9.180 -11.745 1.00 93.06 97 ALA A C 1
ATOM 777 O O . ALA A 1 97 ? 23.251 8.824 -12.257 1.00 93.06 97 ALA A O 1
ATOM 778 N N . ASN A 1 98 ? 21.068 8.461 -11.876 1.00 94.75 98 ASN A N 1
ATOM 779 C CA . ASN A 1 98 ? 20.957 7.223 -12.638 1.00 94.75 98 ASN A CA 1
ATOM 780 C C . ASN A 1 98 ? 20.075 7.432 -13.888 1.00 94.75 98 ASN A C 1
ATOM 782 O O . ASN A 1 98 ? 18.880 7.108 -13.878 1.00 94.75 98 ASN A O 1
ATOM 786 N N . PRO A 1 99 ? 20.646 7.939 -14.999 1.00 95.44 99 PRO A N 1
ATOM 787 C CA . PRO A 1 99 ? 19.882 8.248 -16.208 1.00 95.44 99 PRO A CA 1
ATOM 788 C C . PRO A 1 99 ? 19.226 7.007 -16.832 1.00 95.44 99 PRO A C 1
ATOM 790 O O . PRO A 1 99 ? 18.150 7.109 -17.420 1.00 95.44 99 PRO A O 1
ATOM 793 N N . LEU A 1 100 ? 19.825 5.820 -16.665 1.00 96.50 100 LEU A N 1
ATOM 794 C CA . LEU A 1 100 ? 19.258 4.557 -17.149 1.00 96.50 100 LEU A CA 1
ATOM 795 C C . LEU A 1 100 ? 17.970 4.191 -16.402 1.00 96.50 100 LEU A C 1
ATOM 797 O O . LEU A 1 100 ? 16.990 3.765 -17.024 1.00 96.50 100 LEU A O 1
ATOM 801 N N . CYS A 1 101 ? 17.945 4.380 -15.080 1.00 96.69 101 CYS A N 1
ATOM 802 C CA . CYS A 1 101 ? 16.725 4.196 -14.304 1.00 96.69 101 CYS A CA 1
ATOM 803 C C . CYS A 1 101 ? 15.680 5.253 -14.664 1.00 96.69 101 CYS A C 1
ATOM 805 O O . CYS A 1 101 ? 14.541 4.897 -14.957 1.00 96.69 101 CYS A O 1
ATOM 807 N N . ALA A 1 102 ? 16.066 6.532 -14.726 1.00 95.75 102 ALA A N 1
ATOM 808 C CA . ALA A 1 102 ? 15.154 7.615 -15.085 1.00 95.75 102 ALA A CA 1
ATOM 809 C C . ALA A 1 102 ? 14.465 7.362 -16.438 1.00 95.75 102 ALA A C 1
ATOM 811 O O . ALA A 1 102 ? 13.240 7.452 -16.533 1.00 95.75 102 ALA A O 1
ATOM 812 N N . HIS A 1 103 ? 15.228 6.946 -17.454 1.00 95.88 103 HIS A N 1
ATOM 813 C CA . HIS A 1 103 ? 14.688 6.570 -18.759 1.00 95.88 103 HIS A CA 1
ATOM 814 C C . HIS A 1 103 ? 13.773 5.334 -18.683 1.00 95.88 103 HIS A C 1
ATOM 816 O O . HIS A 1 103 ? 12.695 5.320 -19.277 1.00 95.88 103 HIS A O 1
ATOM 822 N N . SER A 1 104 ? 14.151 4.308 -17.913 1.00 96.06 104 SER A N 1
ATOM 823 C CA . SER A 1 104 ? 13.312 3.113 -17.716 1.00 96.06 104 SER A CA 1
ATOM 824 C C . SER A 1 104 ? 11.964 3.459 -17.068 1.00 96.06 104 SER A C 1
ATOM 826 O O . SER A 1 104 ? 10.919 3.004 -17.532 1.00 96.06 104 SER A O 1
ATOM 828 N N . LEU A 1 105 ? 11.968 4.315 -16.042 1.00 95.38 105 LEU A N 1
ATOM 829 C CA . LEU A 1 105 ? 10.749 4.773 -15.370 1.00 95.38 105 LEU A CA 1
ATOM 830 C C . LEU A 1 105 ? 9.916 5.710 -16.245 1.00 95.38 105 LEU A C 1
ATOM 832 O O . LEU A 1 105 ? 8.691 5.687 -16.159 1.00 95.38 105 LEU A O 1
ATOM 836 N N . GLN A 1 106 ? 10.546 6.504 -17.110 1.00 94.69 106 GLN A N 1
ATOM 837 C CA . GLN A 1 106 ? 9.830 7.311 -18.094 1.00 94.69 106 GLN A CA 1
ATOM 838 C C . GLN A 1 106 ? 9.055 6.429 -19.079 1.00 94.69 106 GLN A C 1
ATOM 840 O O . GLN A 1 106 ? 7.874 6.685 -19.308 1.00 94.69 106 GLN A O 1
ATOM 845 N N . ARG A 1 107 ? 9.679 5.366 -19.608 1.00 95.06 107 ARG A N 1
ATOM 846 C CA . ARG A 1 107 ? 8.998 4.394 -20.483 1.00 95.06 107 ARG A CA 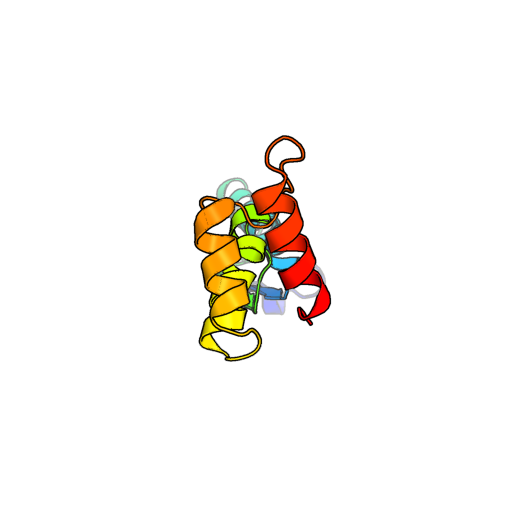1
ATOM 847 C C . ARG A 1 107 ? 7.827 3.722 -19.772 1.00 95.06 107 ARG A C 1
ATOM 849 O O . ARG A 1 107 ? 6.740 3.655 -20.330 1.00 95.06 107 ARG A O 1
ATOM 856 N N . TYR A 1 108 ? 8.023 3.291 -18.525 1.00 94.81 108 TYR A N 1
ATOM 857 C CA . TYR A 1 108 ? 6.945 2.734 -17.707 1.00 94.81 108 TYR A CA 1
ATOM 858 C C . TYR A 1 108 ? 5.780 3.725 -17.547 1.00 94.81 108 TYR A C 1
ATOM 860 O O . TYR A 1 108 ? 4.635 3.367 -17.813 1.00 94.81 108 TYR A O 1
ATOM 868 N N . LYS A 1 109 ? 6.053 4.993 -17.210 1.00 92.94 109 LYS A N 1
ATOM 869 C CA . LYS A 1 109 ? 5.021 6.032 -17.030 1.00 92.94 109 LYS A CA 1
ATOM 870 C C . LYS A 1 109 ? 4.214 6.351 -18.291 1.00 92.94 109 LYS A C 1
ATOM 872 O O . LYS A 1 109 ? 3.086 6.801 -18.160 1.00 92.94 109 LYS A O 1
ATOM 877 N N . GLN A 1 110 ? 4.766 6.145 -19.486 1.00 92.88 110 GLN A N 1
ATOM 878 C CA . GLN A 1 110 ? 4.054 6.398 -20.748 1.00 92.88 110 GLN A CA 1
ATOM 879 C C . GLN A 1 110 ? 2.940 5.386 -21.028 1.00 92.88 110 GLN A C 1
ATOM 881 O O . GLN A 1 110 ? 2.001 5.706 -21.750 1.00 92.88 110 GLN A O 1
ATOM 886 N N . VAL A 1 111 ? 3.061 4.174 -20.484 1.00 90.94 111 VAL A N 1
ATOM 887 C CA . VAL A 1 111 ? 2.107 3.074 -20.703 1.00 90.94 111 VAL A CA 1
ATOM 888 C C . VAL A 1 111 ? 1.328 2.701 -19.444 1.00 90.94 111 VAL A C 1
ATOM 890 O O . VAL A 1 111 ? 0.370 1.937 -19.515 1.00 90.94 111 VAL A O 1
ATOM 893 N N . SER A 1 112 ? 1.752 3.212 -18.288 1.00 79.94 112 SER A N 1
ATOM 894 C CA . SER A 1 112 ? 1.053 3.007 -17.023 1.00 79.94 112 SER A CA 1
ATOM 895 C C . SER A 1 112 ? -0.289 3.732 -17.043 1.00 79.94 112 SER A C 1
ATOM 897 O O . SER A 1 112 ? -0.358 4.890 -17.455 1.00 79.94 112 SER A O 1
ATOM 899 N N . ILE A 1 113 ? -1.325 3.039 -16.570 1.00 61.12 113 ILE A N 1
ATOM 900 C CA . ILE A 1 113 ? -2.680 3.570 -16.365 1.00 61.12 113 ILE A CA 1
ATOM 901 C C . ILE A 1 113 ? -2.736 4.350 -15.047 1.00 61.12 113 ILE A C 1
ATOM 903 O O . ILE A 1 113 ? -2.147 3.868 -14.048 1.00 61.12 113 ILE A O 1
#

InterPro domains:
  IPR001563 Peptidase S10, serine carboxypeptidase [PF00450] (3-110)
  IPR001563 Peptidase S10, serine carboxypeptidase [PTHR11802] (4-106)
  IPR029058 Alpha/Beta hydrolase fold [G3DSA:3.40.50.1820] (1-112)
  IPR029058 Alpha/Beta hydrolase fold [SSF53474] (4-104)

Organism: Helianthus annuus (NCBI:txid4232)